Protein AF-A0A7V9VDH1-F1 (afdb_monomer_lite)

Secondary structure (DSSP, 8-state):
--S-HHHHHHHHHH-S-S--GGGSTTHHHHHHHHHHHHHHHS-HHHHHH----HHHHHHHHHHHHHHS-HHHHHHHHHHHHHGGG--------------

Foldseek 3Di:
DQPQPLQVLLQVVVPPDPDGLSPAPCSVVLSVLSVVLCVVQPDPVCVVVVDHDPVSSVVSVVVSVVVRPPPPVVVVVVVVVVVVPDDPDDDDDDPDDDD

Structure (mmCIF, N/CA/C/O backbone):
data_AF-A0A7V9VDH1-F1
#
_entry.id   AF-A0A7V9VDH1-F1
#
loop_
_atom_site.group_PDB
_atom_site.id
_atom_site.type_symbol
_atom_site.label_atom_id
_atom_site.label_alt_id
_atom_site.label_comp_id
_atom_site.label_asym_id
_atom_site.label_entity_id
_atom_site.label_seq_id
_atom_site.pdbx_PDB_ins_code
_atom_site.Cartn_x
_atom_site.Cartn_y
_atom_site.Cartn_z
_atom_site.occupancy
_atom_site.B_iso_or_equiv
_atom_site.auth_seq_id
_atom_site.auth_comp_id
_atom_site.auth_asym_id
_atom_site.auth_atom_id
_atom_site.pdbx_PDB_model_num
ATOM 1 N N . MET A 1 1 ? 13.337 -14.879 0.309 1.00 46.34 1 MET A N 1
ATOM 2 C CA . MET A 1 1 ? 12.338 -13.934 0.855 1.00 46.34 1 MET A CA 1
ATOM 3 C C . MET A 1 1 ? 12.421 -12.672 0.022 1.00 46.34 1 MET A C 1
ATOM 5 O O . MET A 1 1 ? 13.536 -12.174 -0.100 1.00 46.34 1 MET A O 1
ATOM 9 N N . PRO A 1 2 ? 11.323 -12.180 -0.573 1.00 52.34 2 PRO A N 1
ATOM 10 C CA . PRO A 1 2 ? 11.363 -10.870 -1.208 1.00 52.34 2 PRO A CA 1
ATOM 11 C C . PRO A 1 2 ? 11.749 -9.827 -0.138 1.00 52.34 2 PRO A C 1
ATOM 13 O O . PRO A 1 2 ? 11.250 -9.909 0.989 1.00 52.34 2 PRO A O 1
ATOM 16 N N . PRO A 1 3 ? 12.676 -8.901 -0.430 1.00 71.75 3 PRO A N 1
ATOM 17 C CA . PRO A 1 3 ? 13.199 -7.963 0.567 1.00 71.75 3 PRO A CA 1
ATOM 18 C C . PRO A 1 3 ? 12.181 -6.884 0.981 1.00 71.75 3 PRO A C 1
ATOM 20 O O . PRO A 1 3 ? 12.404 -6.191 1.971 1.00 71.75 3 PRO A O 1
ATOM 23 N N . TYR A 1 4 ? 11.061 -6.761 0.263 1.00 83.06 4 TYR A N 1
ATOM 24 C CA . TYR A 1 4 ? 10.066 -5.696 0.412 1.00 83.06 4 TYR A CA 1
ATOM 25 C C . TYR A 1 4 ? 8.827 -6.207 1.157 1.00 83.06 4 TYR A C 1
ATOM 27 O O . TYR A 1 4 ? 7.872 -6.704 0.558 1.00 83.06 4 TYR A O 1
ATOM 35 N N . ARG A 1 5 ? 8.878 -6.182 2.494 1.00 83.12 5 ARG A N 1
ATOM 36 C CA . ARG A 1 5 ? 7.823 -6.767 3.342 1.00 83.12 5 ARG A CA 1
ATOM 37 C C . ARG A 1 5 ? 6.534 -5.958 3.302 1.00 83.12 5 ARG A C 1
ATOM 39 O O . ARG A 1 5 ? 5.463 -6.555 3.343 1.00 83.12 5 ARG A O 1
ATOM 46 N N . THR A 1 6 ? 6.642 -4.635 3.251 1.00 85.56 6 THR A N 1
ATOM 47 C CA . THR A 1 6 ? 5.482 -3.739 3.264 1.00 85.56 6 THR A CA 1
ATOM 48 C C . THR A 1 6 ? 4.754 -3.825 1.928 1.00 85.56 6 THR A C 1
ATOM 50 O O . THR A 1 6 ? 3.542 -4.026 1.912 1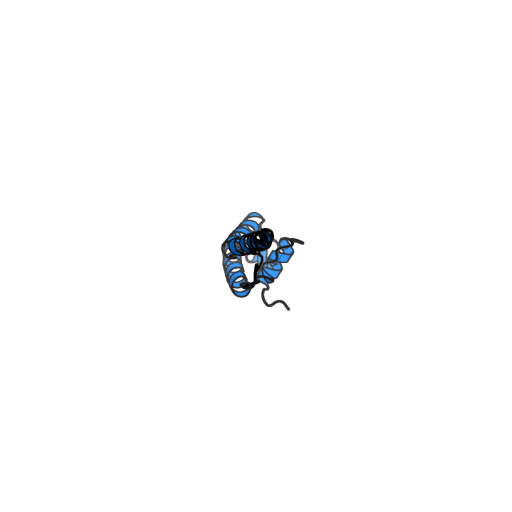.00 85.56 6 THR A O 1
ATOM 53 N N . LEU A 1 7 ? 5.495 -3.806 0.815 1.00 86.00 7 LEU A N 1
ATOM 54 C CA . LEU A 1 7 ? 4.926 -4.012 -0.520 1.00 86.00 7 LEU A CA 1
ATOM 55 C C . LEU A 1 7 ? 4.272 -5.387 -0.666 1.00 86.00 7 LEU A C 1
ATOM 57 O O . LEU A 1 7 ? 3.144 -5.462 -1.128 1.00 86.00 7 LEU A O 1
ATOM 61 N N . ALA A 1 8 ? 4.907 -6.463 -0.189 1.00 84.12 8 ALA A N 1
ATOM 62 C CA . ALA A 1 8 ? 4.315 -7.802 -0.255 1.00 84.12 8 ALA A CA 1
ATOM 63 C C . ALA A 1 8 ? 2.991 -7.919 0.527 1.00 84.12 8 ALA A C 1
ATOM 65 O O . ALA A 1 8 ? 2.112 -8.695 0.152 1.00 84.12 8 ALA A O 1
ATOM 66 N N . LEU A 1 9 ? 2.845 -7.164 1.621 1.00 81.94 9 LEU A N 1
ATOM 67 C CA . LEU A 1 9 ? 1.610 -7.097 2.406 1.00 81.94 9 LEU A CA 1
ATOM 68 C C . LEU A 1 9 ? 0.503 -6.372 1.631 1.00 81.94 9 LEU A C 1
ATOM 70 O O . LEU A 1 9 ? -0.629 -6.849 1.595 1.00 81.94 9 LEU A O 1
ATOM 74 N N . ILE A 1 10 ? 0.854 -5.261 0.979 1.00 83.81 10 ILE A N 1
ATOM 75 C CA . ILE A 1 10 ? -0.058 -4.465 0.149 1.00 83.81 10 ILE A CA 1
ATOM 76 C C . ILE A 1 10 ? -0.480 -5.252 -1.095 1.00 83.81 10 ILE A C 1
ATOM 78 O O . ILE A 1 10 ? -1.674 -5.385 -1.336 1.00 83.81 10 ILE A O 1
ATOM 82 N N . ASP A 1 11 ? 0.464 -5.853 -1.823 1.00 84.56 11 ASP A N 1
ATOM 83 C CA . ASP A 1 11 ? 0.187 -6.669 -3.012 1.00 84.56 11 ASP A CA 1
ATOM 84 C C . ASP A 1 11 ? -0.743 -7.844 -2.667 1.00 84.56 11 ASP A C 1
ATOM 86 O O . ASP A 1 11 ? -1.713 -8.112 -3.372 1.00 84.56 11 ASP A O 1
ATOM 90 N N . ARG A 1 12 ? -0.521 -8.508 -1.524 1.00 82.06 12 ARG A N 1
ATOM 91 C CA . ARG A 1 12 ? -1.407 -9.583 -1.053 1.00 82.06 12 ARG A CA 1
ATOM 92 C C . ARG A 1 12 ? -2.812 -9.083 -0.709 1.00 82.06 12 ARG A C 1
ATOM 94 O O . ARG A 1 12 ? -3.773 -9.817 -0.925 1.00 82.06 12 ARG A O 1
ATOM 101 N N . ALA A 1 13 ? -2.930 -7.879 -0.152 1.00 81.00 13 ALA A N 1
ATOM 102 C CA . ALA A 1 13 ? -4.215 -7.267 0.180 1.00 81.00 13 ALA A CA 1
ATOM 103 C C . ALA A 1 13 ? -4.969 -6.771 -1.068 1.00 81.00 13 ALA A C 1
ATOM 105 O O . ALA A 1 13 ? -6.195 -6.855 -1.101 1.00 81.00 13 ALA A O 1
ATOM 106 N N . CYS A 1 14 ? -4.255 -6.325 -2.107 1.00 77.50 14 CYS A N 1
ATOM 107 C CA . CYS A 1 14 ? -4.829 -5.997 -3.416 1.00 77.50 14 CYS A CA 1
ATOM 108 C C . CYS A 1 14 ? -5.345 -7.233 -4.173 1.00 77.50 14 CYS A C 1
ATOM 110 O O . CYS A 1 14 ? -6.207 -7.097 -5.043 1.00 77.50 14 CYS A O 1
ATOM 112 N N . GLY A 1 15 ? -4.866 -8.430 -3.821 1.00 75.62 15 GLY A N 1
ATOM 113 C CA . GLY A 1 15 ? -5.291 -9.695 -4.416 1.00 75.62 15 GLY A CA 1
ATOM 114 C C . GLY A 1 15 ? -4.559 -10.014 -5.722 1.00 75.62 15 GLY A C 1
ATOM 115 O O . GLY A 1 15 ? -3.416 -9.615 -5.923 1.00 75.62 15 GLY A O 1
ATOM 116 N N . ASP A 1 16 ? -5.213 -10.765 -6.609 1.00 67.31 16 ASP A N 1
ATOM 117 C CA . ASP A 1 16 ? -4.650 -11.233 -7.889 1.00 67.31 16 ASP A CA 1
ATOM 118 C C . ASP A 1 16 ? -4.695 -10.152 -8.987 1.00 67.31 16 ASP A C 1
ATOM 120 O O . ASP A 1 16 ? -5.147 -10.379 -10.105 1.00 67.31 16 ASP A O 1
ATOM 124 N N . GLN A 1 17 ? -4.271 -8.931 -8.662 1.00 66.56 17 GLN A N 1
ATOM 125 C CA . GLN A 1 17 ? -4.081 -7.910 -9.689 1.00 66.56 17 GLN A CA 1
ATOM 126 C C . GLN A 1 17 ? -2.828 -8.237 -10.510 1.00 66.56 17 GLN A C 1
ATOM 128 O O . GLN A 1 17 ? -1.792 -8.607 -9.952 1.00 66.56 17 GLN A O 1
ATOM 133 N N . ASP A 1 18 ? -2.904 -8.038 -11.831 1.00 62.84 18 ASP A N 1
ATOM 134 C CA . ASP A 1 18 ? -1.760 -8.151 -12.754 1.00 62.84 18 ASP A CA 1
ATOM 135 C C . ASP A 1 18 ? -0.610 -7.189 -12.397 1.00 62.84 18 ASP A C 1
ATOM 137 O O . ASP A 1 18 ? 0.517 -7.339 -12.871 1.00 62.84 18 ASP A O 1
ATOM 141 N N . TRP A 1 19 ? -0.884 -6.195 -11.549 1.00 69.81 19 TRP A N 1
ATOM 142 C CA . TRP A 1 19 ? 0.071 -5.193 -11.109 1.00 69.81 19 TRP A CA 1
ATOM 143 C C . TRP A 1 19 ? 0.527 -5.432 -9.668 1.00 69.81 19 TRP A C 1
ATOM 145 O O . TRP A 1 19 ? -0.269 -5.353 -8.734 1.00 69.81 19 TRP A O 1
ATOM 155 N N . ARG A 1 20 ? 1.833 -5.655 -9.484 1.00 81.00 20 ARG A N 1
ATOM 156 C CA . ARG A 1 20 ? 2.471 -5.797 -8.169 1.00 81.00 20 ARG A CA 1
ATOM 157 C C . ARG A 1 20 ? 3.531 -4.727 -7.973 1.00 81.00 20 ARG A C 1
ATOM 159 O O . ARG A 1 20 ? 4.420 -4.557 -8.810 1.00 81.00 20 ARG A O 1
ATOM 166 N N . PHE A 1 21 ? 3.462 -4.012 -6.856 1.00 81.00 21 PHE A N 1
ATOM 167 C CA . PHE A 1 21 ? 4.442 -2.978 -6.524 1.00 81.00 21 PHE A CA 1
ATOM 168 C C . PHE A 1 21 ? 5.818 -3.580 -6.218 1.00 81.00 21 PHE A C 1
ATOM 170 O O . PHE A 1 21 ? 6.839 -2.947 -6.496 1.00 81.00 21 PHE A O 1
ATOM 177 N N . ALA A 1 22 ? 5.861 -4.803 -5.679 1.00 82.81 22 ALA A N 1
ATOM 178 C CA . ALA A 1 22 ? 7.108 -5.500 -5.378 1.00 82.81 22 ALA A CA 1
ATOM 179 C C . ALA A 1 22 ? 7.931 -5.879 -6.626 1.00 82.81 22 ALA A C 1
ATOM 181 O O . ALA A 1 22 ? 9.145 -6.047 -6.504 1.00 82.81 22 ALA A O 1
ATOM 182 N N . ASP A 1 23 ? 7.299 -5.973 -7.800 1.00 82.38 23 ASP A N 1
ATOM 183 C CA . ASP A 1 23 ? 7.947 -6.358 -9.063 1.00 82.38 23 ASP A CA 1
ATOM 184 C C . ASP A 1 23 ? 8.460 -5.145 -9.868 1.00 82.38 23 ASP A C 1
ATOM 186 O O . ASP A 1 23 ? 9.079 -5.297 -10.923 1.00 82.38 23 ASP A O 1
ATOM 190 N N . GLN A 1 24 ? 8.246 -3.922 -9.370 1.00 82.81 24 GLN A N 1
ATOM 191 C CA . GLN A 1 24 ? 8.666 -2.699 -10.052 1.00 82.81 24 GLN A CA 1
ATOM 192 C C . GLN A 1 24 ? 10.183 -2.459 -9.951 1.00 82.81 24 GLN A C 1
ATOM 194 O O . GLN A 1 24 ? 10.792 -2.708 -8.906 1.00 82.81 24 GLN A O 1
ATOM 199 N N . PRO A 1 25 ? 10.822 -1.862 -10.978 1.00 81.25 25 PRO A N 1
ATOM 200 C CA . PRO A 1 25 ? 12.259 -1.566 -10.954 1.00 81.25 25 PRO A CA 1
ATOM 201 C C . PRO A 1 25 ? 12.656 -0.584 -9.838 1.00 81.25 25 PRO A C 1
ATOM 203 O O . PRO A 1 25 ? 13.807 -0.558 -9.404 1.00 81.25 25 PRO A O 1
ATOM 206 N N . ASN A 1 26 ? 11.708 0.211 -9.336 1.00 83.06 26 ASN A N 1
ATOM 207 C CA . ASN A 1 26 ? 11.879 1.122 -8.207 1.00 83.06 26 ASN A CA 1
ATOM 208 C C . ASN A 1 26 ? 11.321 0.560 -6.880 1.00 83.06 26 ASN A C 1
ATOM 210 O O . ASN A 1 26 ? 11.112 1.337 -5.945 1.00 83.06 26 ASN A O 1
ATOM 214 N N . ALA A 1 27 ? 11.130 -0.760 -6.748 1.00 84.31 27 ALA A N 1
ATOM 215 C CA . ALA A 1 27 ? 10.557 -1.398 -5.555 1.00 84.31 27 ALA A CA 1
ATOM 216 C C . ALA A 1 27 ? 11.256 -1.001 -4.240 1.00 84.31 27 ALA A C 1
ATOM 218 O O . ALA A 1 27 ? 10.602 -0.793 -3.226 1.00 84.31 27 ALA A O 1
ATOM 219 N N . ALA A 1 28 ? 12.576 -0.782 -4.240 1.00 84.75 28 ALA A N 1
ATOM 220 C CA . ALA A 1 28 ? 13.294 -0.310 -3.049 1.00 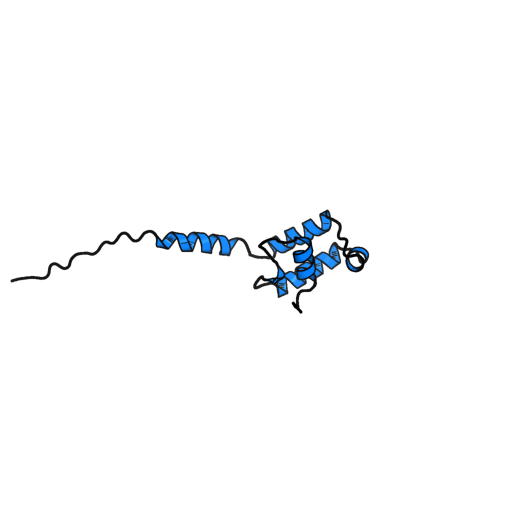84.75 28 ALA A CA 1
ATOM 221 C C . ALA A 1 28 ? 12.928 1.128 -2.624 1.00 84.75 28 ALA A C 1
ATOM 223 O O . ALA A 1 28 ? 13.017 1.487 -1.447 1.00 84.75 28 ALA A O 1
ATOM 224 N N . HIS A 1 29 ? 12.553 1.987 -3.574 1.00 85.12 29 HIS A N 1
ATOM 225 C CA . HIS A 1 29 ? 12.018 3.312 -3.270 1.00 85.12 29 HIS A CA 1
ATOM 226 C C . HIS A 1 29 ? 10.567 3.205 -2.797 1.00 85.12 29 HIS A C 1
ATOM 228 O O . HIS A 1 29 ? 10.235 3.765 -1.755 1.00 85.12 29 HIS A O 1
ATOM 234 N N . LEU A 1 30 ? 9.751 2.416 -3.500 1.00 85.81 30 LEU A N 1
ATOM 235 C CA . LEU A 1 30 ? 8.355 2.176 -3.141 1.00 85.81 30 LEU A CA 1
ATOM 236 C C . LEU A 1 30 ? 8.212 1.545 -1.753 1.00 85.81 30 LEU A C 1
ATOM 238 O O . LEU A 1 30 ? 7.345 1.967 -1.005 1.00 85.81 30 LEU A O 1
ATOM 242 N N . GLU A 1 31 ? 9.092 0.628 -1.347 1.00 88.69 31 GLU A N 1
ATOM 243 C CA . GLU A 1 31 ? 9.085 0.048 0.003 1.00 88.69 31 GLU A CA 1
ATOM 244 C C . GLU A 1 31 ? 9.337 1.117 1.070 1.00 88.69 31 GLU A C 1
ATOM 246 O O . GLU A 1 31 ? 8.678 1.113 2.104 1.00 88.69 31 GLU A O 1
ATOM 251 N N . ARG A 1 32 ? 10.253 2.066 0.830 1.00 88.06 32 ARG A N 1
ATOM 252 C CA . ARG A 1 32 ? 10.507 3.163 1.780 1.00 88.06 32 ARG A CA 1
ATOM 253 C C . ARG A 1 32 ? 9.311 4.101 1.894 1.00 88.06 32 ARG A C 1
ATOM 255 O O . ARG A 1 32 ? 8.972 4.510 2.999 1.00 88.06 32 ARG A O 1
ATOM 262 N N . VAL A 1 33 ? 8.675 4.416 0.768 1.00 86.69 33 VAL A N 1
ATOM 263 C CA . VAL A 1 33 ? 7.461 5.241 0.731 1.00 86.69 33 VAL A CA 1
ATOM 264 C C . VAL A 1 33 ? 6.300 4.513 1.410 1.00 86.69 33 VAL A C 1
ATOM 266 O O . VAL A 1 33 ? 5.649 5.087 2.276 1.00 86.69 33 VAL A O 1
ATOM 269 N N . ALA A 1 34 ? 6.096 3.233 1.094 1.00 87.69 34 ALA A N 1
ATOM 270 C CA . ALA A 1 34 ? 5.086 2.383 1.713 1.00 87.69 34 ALA A CA 1
ATOM 271 C C . ALA A 1 34 ? 5.287 2.301 3.226 1.00 87.69 34 ALA A C 1
ATOM 273 O O . ALA A 1 34 ? 4.327 2.433 3.972 1.00 87.69 34 ALA A O 1
ATOM 274 N N . ARG A 1 35 ? 6.535 2.133 3.679 1.00 87.25 35 ARG A N 1
ATOM 275 C CA . ARG A 1 35 ? 6.885 2.105 5.100 1.00 87.25 35 ARG A CA 1
ATOM 276 C C . ARG A 1 35 ? 6.541 3.422 5.786 1.00 87.25 35 ARG A C 1
ATOM 278 O O . ARG A 1 35 ? 5.848 3.397 6.788 1.00 87.25 35 ARG A O 1
ATOM 285 N N . ALA A 1 36 ? 6.977 4.550 5.226 1.00 87.31 36 ALA A N 1
ATOM 286 C CA . ALA A 1 36 ? 6.715 5.868 5.799 1.00 87.31 36 ALA A CA 1
ATOM 287 C C . ALA A 1 36 ? 5.210 6.168 5.891 1.00 87.31 36 ALA A C 1
ATOM 289 O O . ALA A 1 36 ? 4.734 6.620 6.926 1.00 87.31 36 ALA A O 1
ATOM 290 N N . LEU A 1 37 ? 4.454 5.851 4.838 1.00 85.69 37 LEU A N 1
ATOM 291 C CA . LEU A 1 37 ? 3.004 6.025 4.826 1.00 85.69 37 LEU A CA 1
ATOM 292 C C . LEU A 1 37 ? 2.300 5.055 5.778 1.00 85.69 37 LEU A C 1
ATOM 294 O O . LEU A 1 37 ? 1.330 5.426 6.425 1.00 85.69 37 LEU A O 1
ATOM 298 N N . ALA A 1 38 ? 2.767 3.814 5.886 1.00 84.56 38 ALA A N 1
ATOM 299 C CA . ALA A 1 38 ? 2.218 2.868 6.845 1.00 84.56 38 ALA A CA 1
ATOM 300 C C . ALA A 1 38 ? 2.510 3.306 8.290 1.00 84.56 38 ALA A C 1
ATOM 302 O O . ALA A 1 38 ? 1.624 3.223 9.125 1.00 84.56 38 ALA A O 1
ATOM 303 N N . ASP A 1 39 ? 3.693 3.837 8.596 1.00 84.56 39 ASP A N 1
ATOM 304 C CA . ASP A 1 39 ? 3.982 4.436 9.909 1.00 84.56 39 ASP A CA 1
ATOM 305 C C . ASP A 1 39 ? 3.100 5.673 10.201 1.00 84.56 39 ASP A C 1
ATOM 307 O O . ASP A 1 39 ? 2.728 5.908 11.348 1.00 84.56 39 ASP A O 1
ATOM 311 N N . GLU A 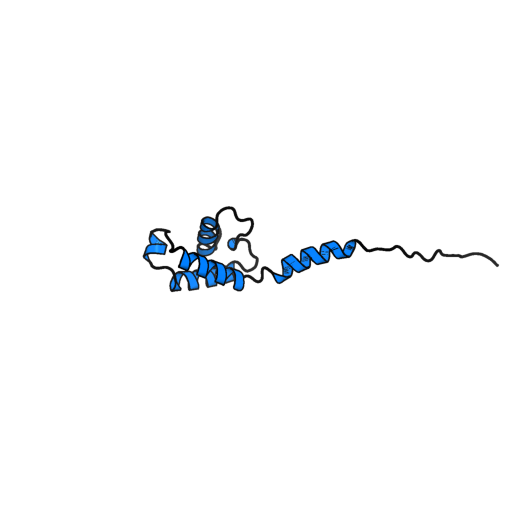1 40 ? 2.724 6.451 9.179 1.00 84.56 40 GLU A N 1
ATOM 312 C CA . GLU A 1 40 ? 1.870 7.644 9.320 1.00 84.56 40 GLU A CA 1
ATOM 313 C C . GLU A 1 40 ? 0.372 7.312 9.455 1.00 84.56 40 GLU A C 1
ATOM 315 O O . GLU A 1 40 ? -0.330 7.903 10.276 1.00 84.56 40 GLU A O 1
ATOM 320 N N . TYR A 1 41 ? -0.131 6.370 8.651 1.00 79.38 41 TYR A N 1
ATOM 321 C CA . TYR A 1 41 ? -1.564 6.083 8.526 1.00 79.38 41 TYR A CA 1
ATOM 322 C C . TYR A 1 41 ? -2.007 4.791 9.212 1.00 79.38 41 TYR A C 1
ATOM 324 O O . TYR A 1 41 ? -3.205 4.615 9.454 1.00 79.38 41 TYR A O 1
ATOM 332 N N . TRP A 1 42 ? -1.099 3.852 9.485 1.00 83.12 42 TRP A N 1
ATOM 333 C CA . TRP A 1 42 ? -1.444 2.585 10.125 1.00 83.12 42 TRP A CA 1
ATOM 334 C C . TRP A 1 42 ? -1.107 2.649 11.607 1.00 83.12 42 TRP A C 1
ATOM 336 O O . TRP A 1 42 ? 0.009 2.958 12.014 1.00 83.12 42 TRP A O 1
ATOM 346 N N . SER A 1 43 ? -2.090 2.316 12.439 1.00 80.31 43 SER A N 1
ATOM 347 C CA . SER A 1 43 ? -1.854 2.161 13.868 1.00 80.31 43 SER A CA 1
ATOM 348 C C . SER A 1 43 ? -1.021 0.909 14.150 1.00 80.31 43 SER A C 1
ATOM 350 O O . SER A 1 43 ? -0.992 -0.041 13.365 1.00 80.31 43 SER A O 1
ATOM 352 N N . GLU A 1 44 ? -0.402 0.854 15.326 1.00 78.88 44 GLU A N 1
ATOM 353 C CA . GLU A 1 44 ? 0.295 -0.344 15.813 1.00 78.88 44 GLU A CA 1
ATOM 354 C C . GLU A 1 44 ? -0.619 -1.586 15.796 1.00 78.88 44 GLU A C 1
ATOM 356 O O . GLU A 1 44 ? -0.203 -2.689 15.441 1.00 78.88 44 GLU A O 1
ATOM 361 N N . THR A 1 45 ? -1.915 -1.395 16.059 1.00 77.75 45 THR A N 1
ATOM 362 C CA . THR A 1 45 ? -2.936 -2.442 15.945 1.00 77.75 45 THR A CA 1
ATOM 363 C C . THR A 1 45 ? -3.076 -2.973 14.519 1.00 77.75 45 THR A C 1
ATOM 365 O O . THR A 1 45 ? -3.257 -4.176 14.343 1.00 77.75 45 THR A O 1
ATOM 368 N N . ALA A 1 46 ? -2.974 -2.126 13.494 1.00 78.69 46 ALA A N 1
ATOM 369 C CA . ALA A 1 46 ? -3.031 -2.567 12.100 1.00 78.69 46 ALA A CA 1
ATOM 370 C C . ALA A 1 46 ? -1.804 -3.419 11.729 1.00 78.69 46 ALA A C 1
ATOM 372 O O . ALA A 1 46 ? -1.950 -4.436 11.051 1.00 78.69 46 ALA A O 1
ATOM 373 N N . TRP A 1 47 ? -0.622 -3.086 12.260 1.00 74.69 47 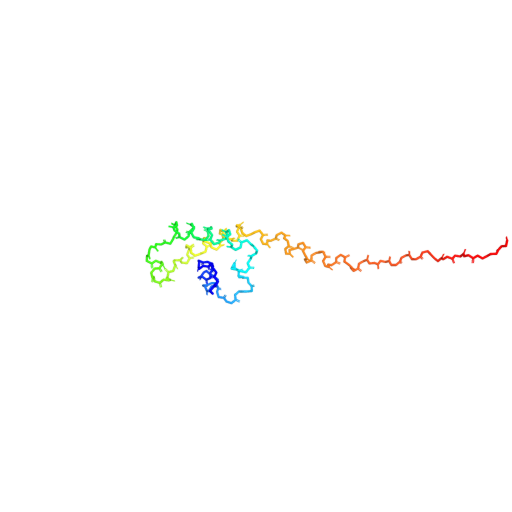TRP A N 1
ATOM 374 C CA . TRP A 1 47 ? 0.580 -3.917 12.119 1.00 74.69 47 TRP A CA 1
ATOM 375 C C . TRP A 1 47 ? 0.460 -5.272 12.825 1.00 74.69 47 TRP A C 1
ATOM 377 O O . TRP A 1 47 ? 0.911 -6.283 12.289 1.00 74.69 47 TRP A O 1
ATOM 387 N N . LEU A 1 48 ? -0.153 -5.303 14.011 1.00 77.75 48 LEU A N 1
ATOM 388 C CA . LEU A 1 48 ? -0.305 -6.522 14.812 1.00 77.75 48 LEU A CA 1
ATOM 389 C C . LEU A 1 48 ? -1.401 -7.455 14.292 1.00 77.75 48 LEU A C 1
ATOM 391 O O . LEU A 1 48 ? -1.255 -8.673 14.341 1.00 77.75 48 LEU A O 1
ATOM 395 N N . THR A 1 49 ? -2.510 -6.892 13.819 1.00 78.44 49 THR A N 1
ATOM 396 C CA . THR A 1 49 ? -3.691 -7.667 13.404 1.00 78.44 49 THR A CA 1
ATOM 397 C C . THR A 1 49 ? -3.723 -7.948 11.907 1.00 78.44 49 THR A C 1
ATOM 399 O O . THR A 1 49 ? -4.462 -8.828 11.471 1.00 78.44 49 THR A O 1
ATOM 402 N N . GLY A 1 50 ? -2.953 -7.199 11.110 1.00 75.50 50 GLY A N 1
ATOM 403 C CA . GLY A 1 50 ? -3.057 -7.208 9.651 1.00 75.50 50 GLY A CA 1
ATOM 404 C C . GLY A 1 50 ? -4.361 -6.595 9.130 1.00 75.50 50 GLY A C 1
ATOM 405 O O . GLY A 1 50 ? -4.632 -6.676 7.934 1.00 75.50 50 GLY A O 1
ATOM 406 N N . VAL A 1 51 ? -5.179 -5.994 10.003 1.00 77.69 51 VAL A N 1
ATOM 407 C CA . VAL A 1 51 ? -6.443 -5.351 9.641 1.00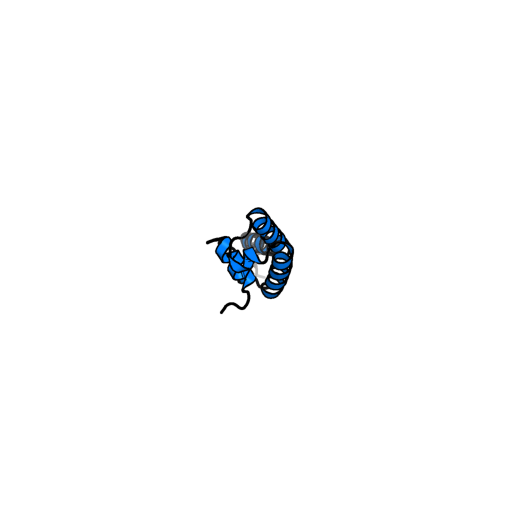 77.69 51 VAL A CA 1
ATOM 408 C C . VAL A 1 51 ? -6.195 -3.857 9.483 1.00 77.69 51 VAL A C 1
ATOM 410 O O . VAL A 1 51 ? -6.075 -3.117 10.459 1.00 77.69 51 VAL A O 1
ATOM 413 N N . VAL A 1 52 ? -6.109 -3.415 8.232 1.00 78.62 52 VAL A N 1
ATOM 414 C CA . VAL A 1 52 ? -5.920 -2.006 7.879 1.00 78.62 52 VAL A CA 1
ATOM 415 C C . VAL A 1 52 ? -7.286 -1.380 7.572 1.00 78.62 52 VAL A C 1
ATOM 417 O O . VAL A 1 52 ? -8.070 -1.982 6.835 1.00 78.62 52 VAL A O 1
ATOM 420 N N . PRO A 1 53 ? -7.601 -0.178 8.092 1.00 81.31 53 PRO A N 1
ATOM 421 C CA . PRO A 1 53 ? -8.808 0.539 7.701 1.00 81.31 53 PRO A CA 1
ATOM 422 C C . PRO A 1 53 ? -8.820 0.791 6.192 1.00 81.31 53 PRO A C 1
ATOM 424 O O . PRO A 1 53 ? -7.850 1.308 5.639 1.00 81.31 53 PRO A O 1
ATOM 427 N N . ASP A 1 54 ? -9.939 0.498 5.536 1.00 81.00 54 ASP A N 1
ATOM 428 C CA . ASP A 1 54 ? -10.063 0.557 4.075 1.00 81.00 54 ASP A CA 1
ATOM 429 C C . ASP A 1 54 ? -9.685 1.936 3.484 1.00 81.00 54 ASP A C 1
ATOM 431 O O . ASP A 1 54 ? -8.998 2.031 2.468 1.00 81.00 54 ASP A O 1
ATOM 435 N N . ALA A 1 55 ? -10.037 3.026 4.176 1.00 81.44 55 ALA A N 1
ATOM 436 C CA . ALA A 1 55 ? -9.668 4.388 3.779 1.00 81.44 55 ALA A CA 1
ATOM 437 C C . ALA A 1 55 ? -8.152 4.656 3.858 1.00 81.44 55 ALA A C 1
ATOM 439 O O . ALA A 1 55 ? -7.586 5.307 2.975 1.00 81.44 55 ALA A O 1
ATOM 440 N N . ALA A 1 56 ? -7.484 4.141 4.894 1.00 82.00 56 ALA A N 1
ATOM 441 C CA . ALA A 1 56 ? -6.035 4.251 5.037 1.00 82.00 56 ALA A CA 1
ATOM 442 C C . ALA A 1 56 ? -5.331 3.407 3.968 1.00 82.00 56 ALA A C 1
ATOM 444 O O . ALA A 1 56 ? -4.407 3.883 3.314 1.00 82.00 56 ALA A O 1
ATOM 445 N N . PHE A 1 57 ? -5.824 2.190 3.721 1.00 83.44 57 PHE A N 1
ATOM 446 C CA . PHE A 1 57 ? -5.303 1.315 2.675 1.00 83.44 57 PHE A CA 1
ATOM 447 C C . PHE A 1 57 ? -5.387 1.963 1.285 1.00 83.44 57 PHE A C 1
ATOM 449 O O . PHE A 1 57 ? -4.381 2.042 0.578 1.00 83.44 57 PHE A O 1
ATOM 456 N N . ARG A 1 58 ? -6.550 2.525 0.924 1.00 83.12 58 ARG A N 1
ATOM 457 C CA . ARG A 1 58 ? -6.732 3.258 -0.340 1.00 83.12 58 ARG A CA 1
ATOM 458 C C . ARG A 1 58 ? -5.813 4.474 -0.464 1.00 83.12 58 ARG A C 1
ATOM 460 O O . ARG A 1 58 ? -5.300 4.739 -1.547 1.00 83.12 58 ARG A O 1
ATOM 467 N N . THR A 1 59 ? -5.571 5.189 0.633 1.00 84.69 59 THR A N 1
ATOM 468 C CA . THR A 1 59 ? -4.663 6.348 0.651 1.00 84.69 59 THR A CA 1
ATOM 469 C C . THR A 1 59 ? -3.220 5.934 0.362 1.00 84.69 59 THR A C 1
ATOM 471 O O . THR A 1 59 ? -2.564 6.553 -0.477 1.00 84.69 59 THR A O 1
ATOM 474 N N . VAL A 1 60 ? -2.748 4.856 0.999 1.00 84.25 60 VAL A N 1
ATOM 475 C CA . VAL A 1 60 ? -1.405 4.302 0.765 1.00 84.25 60 VAL A CA 1
ATOM 476 C C . VAL A 1 60 ? -1.261 3.812 -0.678 1.00 84.25 60 VAL A C 1
ATOM 478 O O . VAL A 1 60 ? -0.272 4.149 -1.326 1.00 84.25 60 VAL A O 1
ATOM 481 N N . CYS A 1 61 ? -2.258 3.100 -1.216 1.00 83.56 61 CYS A N 1
ATOM 482 C CA . CYS A 1 61 ? -2.242 2.640 -2.609 1.00 83.56 61 CYS A CA 1
ATOM 483 C C . CYS A 1 61 ? -2.166 3.814 -3.597 1.00 83.56 61 CYS A C 1
ATOM 485 O O . CYS A 1 61 ? -1.270 3.847 -4.434 1.00 83.56 61 CYS A O 1
ATOM 487 N N . ALA A 1 62 ? -3.018 4.834 -3.444 1.00 84.19 62 ALA A N 1
ATOM 488 C CA . ALA A 1 62 ? -3.018 6.003 -4.328 1.00 84.19 62 ALA A CA 1
ATOM 489 C C . ALA A 1 62 ? -1.706 6.809 -4.263 1.00 84.19 62 ALA A C 1
ATOM 491 O O . ALA A 1 62 ? -1.281 7.416 -5.247 1.00 84.19 62 ALA A O 1
ATOM 492 N N . ALA A 1 63 ? -1.055 6.856 -3.099 1.00 84.25 63 ALA A N 1
ATOM 493 C CA . ALA A 1 63 ? 0.246 7.499 -2.953 1.00 84.25 63 ALA A CA 1
ATOM 494 C C . ALA A 1 63 ? 1.371 6.677 -3.605 1.00 84.25 63 ALA A C 1
ATOM 496 O O . ALA A 1 63 ? 2.246 7.255 -4.252 1.00 84.25 63 ALA A O 1
ATOM 497 N N . LEU A 1 64 ? 1.326 5.346 -3.491 1.00 83.25 64 LEU A N 1
ATOM 498 C CA . LEU A 1 64 ? 2.261 4.448 -4.171 1.00 83.25 64 LEU A CA 1
ATOM 499 C C . LEU A 1 64 ? 2.096 4.485 -5.689 1.00 83.25 64 LEU A C 1
ATOM 501 O O . LEU A 1 64 ? 3.100 4.528 -6.389 1.00 83.25 64 LEU A O 1
ATOM 505 N N . GLU A 1 65 ? 0.868 4.556 -6.198 1.00 83.25 65 GLU A N 1
ATOM 506 C CA . GLU A 1 65 ? 0.592 4.752 -7.626 1.00 83.25 65 GLU A CA 1
ATOM 507 C C . GLU A 1 65 ? 1.179 6.065 -8.154 1.00 83.25 65 GLU A C 1
ATOM 509 O O . GLU A 1 65 ? 1.736 6.083 -9.242 1.00 83.25 65 GLU A O 1
ATOM 514 N N . ARG A 1 66 ? 1.128 7.158 -7.379 1.00 81.25 66 ARG A N 1
ATOM 515 C CA . ARG A 1 66 ? 1.775 8.430 -7.761 1.00 81.25 66 ARG A CA 1
ATOM 516 C C . ARG A 1 66 ? 3.300 8.374 -7.686 1.00 81.25 66 ARG A C 1
ATOM 518 O O . ARG A 1 66 ? 3.973 9.035 -8.471 1.00 81.25 66 ARG A O 1
ATOM 525 N N . ALA A 1 67 ? 3.846 7.637 -6.719 1.00 78.69 67 ALA A N 1
ATOM 526 C CA . ALA A 1 67 ? 5.289 7.465 -6.542 1.00 78.69 67 ALA A CA 1
ATOM 527 C C . ALA A 1 67 ? 5.886 6.438 -7.520 1.00 78.69 67 ALA A C 1
ATOM 529 O O . ALA A 1 67 ? 7.096 6.422 -7.759 1.00 78.69 67 ALA A O 1
ATOM 530 N N . CYS A 1 68 ? 5.048 5.571 -8.082 1.00 74.50 68 CYS A N 1
ATOM 531 C CA . CYS A 1 68 ? 5.404 4.653 -9.140 1.00 74.50 68 CYS A CA 1
ATOM 532 C C . CYS A 1 68 ? 5.220 5.373 -10.483 1.00 74.50 68 CYS A C 1
ATOM 534 O O . CYS A 1 68 ? 4.091 5.666 -10.858 1.00 74.50 68 CYS A O 1
ATOM 536 N N . PRO A 1 69 ? 6.280 5.647 -11.261 1.00 65.31 69 PRO A N 1
ATOM 537 C CA . PRO A 1 69 ? 6.170 6.324 -12.560 1.00 65.31 69 PRO A CA 1
ATOM 538 C C . PRO A 1 69 ? 5.572 5.418 -13.663 1.00 65.31 69 PRO A C 1
ATOM 540 O O . PRO A 1 69 ? 5.960 5.478 -14.826 1.00 65.31 69 PRO A O 1
ATOM 543 N N . ALA A 1 70 ? 4.633 4.547 -13.300 1.00 60.97 70 ALA A N 1
ATOM 544 C CA . ALA A 1 70 ? 4.134 3.425 -14.080 1.00 60.97 70 ALA A CA 1
ATOM 545 C C . ALA A 1 70 ? 3.340 3.788 -15.338 1.00 60.97 70 ALA A C 1
ATOM 547 O O . ALA A 1 70 ? 3.150 2.932 -16.197 1.00 60.97 70 ALA A O 1
ATOM 548 N N . THR A 1 71 ? 2.886 5.028 -15.488 1.00 49.06 71 THR A N 1
ATOM 549 C CA . THR A 1 71 ? 1.915 5.338 -16.547 1.00 49.06 71 THR A CA 1
ATOM 550 C C . THR A 1 71 ? 2.547 5.914 -17.811 1.00 49.06 71 THR A C 1
ATOM 552 O O . THR A 1 71 ? 1.962 5.791 -18.883 1.00 49.06 71 THR A O 1
ATOM 555 N N . GLU A 1 72 ? 3.757 6.478 -17.759 1.00 45.62 72 GLU A N 1
ATOM 556 C CA . GLU A 1 72 ? 4.299 7.146 -18.952 1.00 45.62 72 GLU A CA 1
ATOM 557 C C . GLU A 1 72 ? 5.023 6.181 -19.908 1.00 45.62 72 GLU A C 1
ATOM 559 O O . GLU A 1 72 ? 4.915 6.325 -21.122 1.00 45.62 72 GLU A O 1
ATOM 564 N N . LEU A 1 73 ? 5.684 5.130 -19.408 1.00 48.88 73 LEU A N 1
ATOM 565 C CA . LEU A 1 73 ? 6.435 4.202 -20.270 1.00 48.88 73 LEU A CA 1
ATOM 566 C C . LEU A 1 73 ? 5.615 3.019 -20.803 1.00 48.88 73 LEU A C 1
ATOM 568 O O . LEU A 1 73 ? 5.907 2.543 -21.898 1.00 48.88 73 LEU A O 1
ATOM 572 N N . ALA A 1 74 ? 4.573 2.568 -20.097 1.00 50.44 74 ALA A N 1
ATOM 573 C CA . ALA A 1 74 ? 3.714 1.484 -20.583 1.00 50.44 74 ALA A CA 1
ATOM 574 C C . ALA A 1 74 ? 2.833 1.935 -21.764 1.00 50.44 74 ALA A C 1
ATOM 576 O O . ALA A 1 74 ? 2.654 1.187 -22.723 1.00 50.44 74 ALA A O 1
ATOM 577 N N . ILE A 1 75 ? 2.361 3.187 -21.752 1.00 49.34 75 ILE A N 1
ATOM 578 C CA . ILE A 1 75 ? 1.613 3.768 -22.876 1.00 49.34 75 ILE A CA 1
ATOM 579 C C . ILE A 1 75 ? 2.558 4.058 -24.057 1.00 49.34 75 ILE A C 1
ATOM 581 O O . ILE A 1 75 ? 2.219 3.737 -25.195 1.00 49.34 75 ILE A O 1
ATOM 585 N N . GLN A 1 76 ? 3.780 4.552 -23.812 1.00 46.62 76 GLN A N 1
ATOM 586 C CA . GLN A 1 76 ? 4.789 4.730 -24.871 1.00 46.62 76 GLN A CA 1
ATOM 587 C C . GLN A 1 76 ? 5.203 3.401 -25.529 1.00 46.62 76 GLN A C 1
ATOM 589 O O . GLN A 1 76 ? 5.408 3.375 -26.739 1.00 46.62 76 GLN A O 1
ATOM 594 N N . LEU A 1 77 ? 5.293 2.289 -24.785 1.00 52.16 77 LEU A N 1
ATOM 595 C CA . LEU A 1 77 ? 5.625 0.979 -25.367 1.00 52.16 77 LEU A CA 1
ATOM 596 C C . LEU A 1 77 ? 4.498 0.415 -26.247 1.00 52.16 77 LEU A C 1
ATOM 598 O O . LEU A 1 77 ? 4.781 -0.214 -27.265 1.00 52.16 77 LEU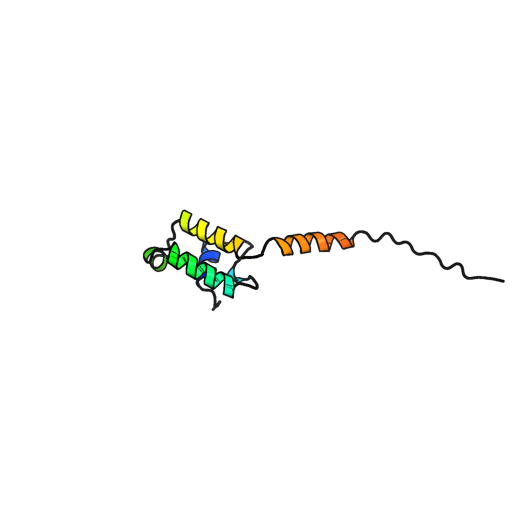 A O 1
ATOM 602 N N . ILE A 1 78 ? 3.235 0.663 -25.885 1.00 53.06 78 ILE A N 1
ATOM 603 C CA . ILE A 1 78 ? 2.069 0.239 -26.677 1.00 53.06 78 ILE A CA 1
ATOM 604 C C . ILE A 1 78 ? 1.971 1.057 -27.978 1.00 53.06 78 ILE A C 1
ATOM 606 O O . ILE A 1 78 ? 1.734 0.480 -29.035 1.00 53.06 78 ILE A O 1
ATOM 610 N N . PHE A 1 79 ? 2.243 2.368 -27.946 1.00 51.22 79 PHE A N 1
ATOM 611 C CA . PHE A 1 79 ? 2.254 3.201 -29.161 1.00 51.22 79 PHE A CA 1
ATOM 612 C C . PHE A 1 79 ? 3.535 3.060 -30.011 1.00 51.22 79 PHE A C 1
ATOM 614 O O . PHE A 1 79 ? 3.474 3.223 -31.229 1.00 51.22 79 PHE A O 1
ATOM 621 N N . ALA A 1 80 ? 4.685 2.703 -29.427 1.00 51.00 80 ALA A N 1
ATOM 622 C CA . ALA A 1 80 ? 5.913 2.429 -30.186 1.00 51.00 80 ALA A CA 1
ATOM 623 C C . ALA A 1 80 ? 5.855 1.099 -30.959 1.00 51.00 80 ALA A C 1
ATOM 625 O O . ALA A 1 80 ? 6.475 0.976 -32.017 1.00 51.00 80 ALA A O 1
ATOM 626 N N . ALA A 1 81 ? 5.094 0.117 -30.464 1.00 50.88 81 ALA A N 1
ATOM 627 C CA . ALA A 1 81 ? 4.879 -1.151 -31.157 1.00 50.88 81 ALA A CA 1
ATOM 628 C C . ALA A 1 81 ? 3.969 -1.013 -32.397 1.00 50.88 81 ALA A C 1
ATOM 630 O O . ALA A 1 81 ? 4.123 -1.777 -33.349 1.00 50.88 81 ALA A O 1
ATOM 631 N N . ASP A 1 82 ? 3.078 -0.015 -32.429 1.00 47.59 82 ASP A N 1
ATOM 632 C CA . ASP A 1 82 ? 2.135 0.210 -33.539 1.00 47.59 82 ASP A CA 1
ATOM 633 C C . ASP A 1 82 ? 2.740 1.037 -34.696 1.00 47.59 82 ASP A C 1
ATOM 635 O O . ASP A 1 82 ? 2.373 0.881 -35.860 1.00 47.59 82 ASP A O 1
ATOM 639 N N . ALA A 1 83 ? 3.773 1.845 -34.430 1.00 50.53 83 ALA A N 1
ATOM 640 C CA . ALA A 1 83 ? 4.444 2.637 -35.469 1.00 50.53 83 ALA A CA 1
ATOM 641 C C . ALA A 1 83 ? 5.243 1.796 -36.497 1.00 50.53 83 ALA A C 1
ATOM 643 O O . ALA A 1 83 ? 5.676 2.328 -37.519 1.00 50.53 83 ALA A O 1
ATOM 644 N N . SER A 1 84 ? 5.421 0.485 -36.275 1.00 48.44 84 SER A N 1
ATOM 645 C CA . SER A 1 84 ? 6.093 -0.423 -37.225 1.00 48.44 84 SER A CA 1
ATOM 646 C C . SER A 1 84 ? 5.224 -0.880 -38.407 1.00 48.44 84 SER A C 1
ATOM 648 O O . SER A 1 84 ? 5.734 -1.573 -39.287 1.00 48.44 84 SER A O 1
ATOM 650 N N . VAL A 1 85 ? 3.939 -0.508 -38.482 1.00 50.09 85 VAL A N 1
ATOM 651 C CA . VAL A 1 85 ? 3.035 -1.043 -39.525 1.00 50.09 85 VAL A CA 1
ATOM 652 C C . VAL A 1 85 ? 2.962 -0.177 -40.796 1.00 50.09 85 VAL A C 1
ATOM 654 O O . VAL A 1 85 ? 2.399 -0.605 -41.799 1.00 50.09 85 VAL A O 1
ATOM 657 N N . LEU A 1 86 ? 3.594 1.001 -40.844 1.00 44.31 86 LEU A N 1
ATOM 658 C CA . LEU A 1 86 ? 3.608 1.836 -42.056 1.00 44.31 86 LEU A CA 1
ATOM 659 C C . LEU A 1 86 ? 4.993 1.894 -42.706 1.00 44.31 86 LEU A C 1
ATOM 661 O O . LEU A 1 86 ? 5.619 2.943 -42.812 1.00 44.31 86 LEU A O 1
ATOM 665 N N . SER A 1 87 ? 5.430 0.748 -43.229 1.00 49.09 87 SER A N 1
ATOM 666 C CA . SER A 1 87 ? 6.221 0.752 -44.462 1.00 49.09 87 SER A CA 1
ATOM 667 C C . SER A 1 87 ? 5.274 0.807 -45.663 1.00 49.09 87 SER A C 1
ATOM 669 O O . SER A 1 87 ? 4.669 -0.213 -45.990 1.00 49.09 87 SER A O 1
ATOM 671 N N . PRO A 1 88 ? 5.183 1.917 -46.410 1.00 47.69 88 PRO A N 1
ATOM 672 C CA . PRO A 1 88 ? 4.983 1.827 -47.839 1.00 47.69 88 PRO A CA 1
ATOM 673 C C . PRO A 1 88 ? 6.362 1.721 -48.490 1.00 47.69 88 PRO A C 1
ATOM 675 O O . PRO A 1 88 ? 7.169 2.650 -48.486 1.00 47.69 88 PRO A O 1
ATOM 678 N N . ALA A 1 89 ? 6.624 0.544 -49.046 1.00 55.94 89 ALA A N 1
ATOM 679 C CA . ALA A 1 89 ? 7.693 0.323 -49.996 1.00 55.94 89 ALA A CA 1
ATOM 680 C C . ALA A 1 89 ? 7.638 1.386 -51.106 1.00 55.94 89 ALA A C 1
ATOM 682 O O . ALA A 1 89 ? 6.679 1.443 -51.873 1.00 55.94 89 ALA A O 1
ATOM 683 N N . LEU A 1 90 ? 8.689 2.194 -51.225 1.00 49.78 90 LEU A N 1
ATOM 684 C CA . LEU A 1 90 ? 8.971 2.942 -52.442 1.00 49.78 90 LEU A CA 1
ATOM 685 C C . LEU A 1 90 ? 10.392 2.593 -52.875 1.00 49.78 90 LEU A C 1
ATOM 687 O O . LEU A 1 90 ? 11.358 3.277 -52.553 1.00 49.78 90 LEU A O 1
ATOM 691 N N . ALA A 1 91 ? 10.516 1.459 -53.559 1.00 61.75 91 ALA A N 1
ATOM 692 C CA . ALA A 1 91 ? 11.718 1.124 -54.301 1.00 61.75 91 ALA A CA 1
ATOM 693 C C . ALA A 1 91 ? 11.748 1.973 -55.583 1.00 61.75 91 ALA A C 1
ATOM 695 O O . ALA A 1 91 ? 10.868 1.800 -56.429 1.00 61.75 91 ALA A O 1
ATOM 696 N N . PRO A 1 92 ? 12.733 2.861 -55.797 1.00 55.91 92 PRO A N 1
ATOM 697 C CA . PRO A 1 92 ? 13.056 3.282 -57.147 1.00 55.91 92 PRO A CA 1
ATOM 698 C C . PRO A 1 92 ? 13.772 2.120 -57.852 1.00 55.91 92 PRO A C 1
ATOM 700 O O . PRO A 1 92 ? 14.865 1.702 -57.470 1.00 55.91 92 PRO A O 1
ATOM 703 N N . VAL A 1 93 ? 13.110 1.572 -58.869 1.00 70.19 93 VAL A N 1
ATOM 704 C CA . VAL A 1 93 ? 13.652 0.583 -59.810 1.00 70.19 93 VAL A CA 1
ATOM 705 C C . VAL A 1 93 ? 14.952 1.122 -60.432 1.00 70.19 93 VAL A C 1
ATOM 707 O O . VAL A 1 93 ? 14.935 2.229 -60.975 1.00 70.19 93 VAL A O 1
ATOM 710 N N . PRO A 1 94 ? 16.071 0.373 -60.422 1.00 61.28 94 PRO A N 1
ATOM 711 C CA . PRO A 1 94 ? 17.263 0.767 -61.157 1.00 61.28 94 PRO A CA 1
ATOM 712 C C . PRO A 1 94 ? 17.082 0.449 -62.646 1.00 61.28 94 PRO A C 1
ATOM 714 O O . PRO A 1 94 ? 17.168 -0.703 -63.063 1.00 61.28 94 PRO A O 1
ATOM 717 N N . ALA A 1 95 ? 16.863 1.474 -63.469 1.00 62.66 95 ALA A N 1
ATOM 718 C CA . ALA A 1 95 ? 17.024 1.362 -64.915 1.00 62.66 95 ALA A CA 1
ATOM 719 C C . ALA A 1 95 ? 18.486 1.665 -65.277 1.00 62.66 95 ALA A C 1
ATOM 721 O O . ALA A 1 95 ? 18.844 2.784 -65.634 1.00 62.66 95 ALA A O 1
ATOM 722 N N . GLY A 1 96 ? 19.350 0.660 -65.138 1.00 65.00 96 GLY A N 1
ATOM 723 C CA . GLY A 1 96 ? 20.626 0.633 -65.843 1.00 65.00 96 GLY A CA 1
ATOM 724 C C . GLY A 1 96 ? 20.428 0.022 -67.228 1.00 65.00 96 GLY A C 1
ATOM 725 O O . GLY A 1 96 ? 19.841 -1.053 -67.333 1.00 65.00 96 GLY A O 1
ATOM 726 N N . GLY A 1 97 ? 20.949 0.663 -68.278 1.00 58.34 97 GLY A N 1
ATOM 727 C CA . GLY A 1 97 ? 21.203 -0.041 -69.535 1.00 58.34 97 GLY A CA 1
ATOM 728 C C . GLY A 1 97 ? 21.163 0.786 -70.817 1.00 58.34 97 GLY A C 1
ATOM 729 O O . GLY A 1 97 ? 20.086 1.011 -71.351 1.00 58.34 97 GLY A O 1
ATOM 730 N N . ALA A 1 98 ? 22.366 1.018 -71.361 1.00 53.69 98 ALA A N 1
ATOM 731 C CA . ALA A 1 98 ? 22.697 1.107 -72.792 1.00 53.69 98 ALA A CA 1
ATOM 732 C C . ALA A 1 98 ? 22.258 2.409 -73.509 1.00 53.69 98 ALA A C 1
ATOM 734 O O . ALA A 1 98 ? 21.081 2.731 -73.564 1.00 53.69 98 ALA A O 1
ATOM 735 N N . ARG A 1 99 ? 23.140 3.221 -74.101 1.00 54.00 99 ARG A N 1
ATOM 736 C CA . ARG A 1 99 ? 24.376 2.964 -74.858 1.00 54.00 99 ARG A CA 1
ATOM 737 C C . ARG A 1 99 ? 25.265 4.203 -74.855 1.00 54.00 99 ARG A C 1
ATOM 739 O O . ARG A 1 99 ? 24.689 5.311 -74.854 1.00 54.00 99 ARG A O 1
#

Sequence (99 aa):
MPPYRTLALIDRACGDQDWRFADQPNAAHLERVARALADEYWSETAWLTGVVPDAAFRTVCAALERACPATELAIQLIFAADASVLSPALAPVPAGGAR

pLDDT: mean 71.92, std 14.28, range [44.31, 88.69]

Radius of gyration: 24.17 Å; chains: 1; bounding box: 34×22×91 Å